Protein AF-A0A848HH29-F1 (afdb_monomer)

InterPro domains:
  IPR029787 Nucleotide cyclase [G3DSA:3.30.70.1230] (61-170)
  IPR029787 Nucleotide cyclase [SSF55073] (68-169)

Nearest PDB structures (foldseek):
  2bw7-assembly1_B  TM=7.625E-01  e=3.071E-07  Limnospira platensis
  1wc5-assembly1_A  TM=7.508E-01  e=2.895E-07  Limnospira platensis
  1ybt-assembly1_B  TM=8.216E-01  e=4.916E-06  Mycobacterium tuberculosis CDC1551
  6yii-assembly1_A  TM=7.415E-01  e=2.022E-04  Pseudomonas aeruginosa
  4clw-assembly1_A  TM=5.844E-01  e=1.055E-03  Homo sapiens

Structure (mmCIF, N/CA/C/O backbone):
data_AF-A0A848HH29-F1
#
_entry.id   AF-A0A848HH29-F1
#
loop_
_atom_site.group_PDB
_atom_site.id
_atom_site.type_symbol
_atom_site.label_atom_id
_atom_site.label_alt_id
_atom_site.label_comp_id
_atom_site.label_asym_id
_atom_site.label_entity_id
_atom_site.label_seq_id
_atom_site.pdbx_PDB_ins_code
_atom_site.Cartn_x
_atom_site.Cartn_y
_atom_site.Cartn_z
_atom_site.occupancy
_atom_site.B_iso_or_equiv
_atom_site.auth_seq_id
_atom_site.auth_comp_id
_atom_site.auth_asym_id
_atom_site.auth_atom_id
_atom_site.pdbx_PDB_model_num
ATOM 1 N N . MET A 1 1 ? -1.873 -12.620 -11.146 1.00 82.81 1 MET A N 1
ATOM 2 C CA . MET A 1 1 ? -1.657 -13.021 -12.556 1.00 82.81 1 MET A CA 1
ATOM 3 C C . MET A 1 1 ? -0.521 -12.176 -13.103 1.00 82.81 1 MET A C 1
ATOM 5 O O . MET A 1 1 ? -0.550 -10.978 -12.856 1.00 82.81 1 MET A O 1
ATOM 9 N N . ALA A 1 2 ? 0.486 -12.768 -13.752 1.00 84.19 2 ALA A N 1
ATOM 10 C CA . ALA A 1 2 ? 1.544 -11.979 -14.386 1.00 84.19 2 ALA A CA 1
ATOM 11 C C . ALA A 1 2 ? 0.955 -11.203 -15.571 1.00 84.19 2 ALA A C 1
ATOM 13 O O . ALA A 1 2 ? 0.165 -11.753 -16.340 1.00 84.19 2 ALA A O 1
ATOM 14 N N . LEU A 1 3 ? 1.312 -9.931 -15.685 1.00 82.12 3 LEU A N 1
ATOM 15 C CA . LEU A 1 3 ? 0.897 -9.062 -16.777 1.00 82.12 3 LEU A CA 1
ATOM 16 C C . LEU A 1 3 ? 2.055 -8.908 -17.755 1.00 82.12 3 LEU A C 1
ATOM 18 O O . LEU A 1 3 ? 3.217 -8.835 -17.352 1.00 82.12 3 LEU A O 1
ATOM 22 N N . ALA A 1 4 ? 1.736 -8.818 -19.044 1.00 84.94 4 ALA A N 1
ATOM 23 C CA . ALA A 1 4 ? 2.724 -8.405 -20.025 1.00 84.94 4 ALA A CA 1
ATOM 24 C C . ALA A 1 4 ? 3.223 -6.996 -19.673 1.00 84.94 4 ALA A C 1
ATOM 26 O O . ALA A 1 4 ? 2.428 -6.099 -19.379 1.00 84.94 4 ALA A O 1
ATOM 27 N N . SER A 1 5 ? 4.542 -6.804 -19.708 1.00 87.19 5 SER A N 1
ATOM 28 C CA . SER A 1 5 ? 5.129 -5.474 -19.581 1.00 87.19 5 SER A CA 1
ATOM 29 C C . SER A 1 5 ? 4.666 -4.626 -20.763 1.00 87.19 5 SER A C 1
ATOM 31 O O . SER A 1 5 ? 4.953 -4.947 -21.917 1.00 87.19 5 SER A O 1
ATOM 33 N N . THR A 1 6 ? 3.905 -3.570 -20.481 1.00 90.94 6 THR A N 1
ATOM 34 C CA . THR A 1 6 ? 3.494 -2.587 -21.486 1.00 90.94 6 THR A CA 1
ATOM 35 C C . THR A 1 6 ? 4.262 -1.285 -21.273 1.00 90.94 6 THR A C 1
ATOM 37 O O . THR A 1 6 ? 4.596 -0.959 -20.128 1.00 90.94 6 THR A O 1
ATOM 40 N N . PRO A 1 7 ? 4.505 -0.492 -22.334 1.00 91.81 7 PRO A N 1
ATOM 41 C CA . PRO A 1 7 ? 5.157 0.811 -22.198 1.00 91.81 7 PRO A CA 1
ATOM 42 C C . PRO A 1 7 ? 4.476 1.720 -21.164 1.00 91.81 7 PRO A C 1
ATOM 44 O O . PRO A 1 7 ? 5.156 2.365 -20.373 1.00 91.81 7 PRO A O 1
ATOM 47 N N . ALA A 1 8 ? 3.140 1.693 -21.098 1.00 93.19 8 ALA A N 1
ATOM 48 C CA . ALA A 1 8 ? 2.360 2.493 -20.155 1.00 93.19 8 ALA A CA 1
ATOM 49 C C . ALA A 1 8 ? 2.566 2.078 -18.685 1.00 93.19 8 ALA A C 1
ATOM 51 O O . ALA A 1 8 ? 2.684 2.937 -17.811 1.00 93.19 8 ALA A O 1
ATOM 52 N N . LEU A 1 9 ? 2.633 0.772 -18.387 1.00 93.62 9 LEU A N 1
ATOM 53 C CA . LEU A 1 9 ? 2.896 0.289 -17.023 1.00 93.62 9 LEU A CA 1
ATOM 54 C C . LEU A 1 9 ? 4.320 0.625 -16.572 1.00 93.62 9 LEU A C 1
ATOM 56 O O . LEU A 1 9 ? 4.527 1.019 -15.421 1.00 93.62 9 LEU A O 1
ATOM 60 N N . LEU A 1 10 ? 5.287 0.505 -17.483 1.00 94.94 10 LEU A N 1
ATOM 61 C CA . LEU A 1 10 ? 6.678 0.851 -17.212 1.00 94.94 10 LEU A CA 1
ATOM 62 C C . LEU A 1 10 ? 6.848 2.352 -16.966 1.00 94.94 10 LEU A C 1
ATOM 64 O O . LEU A 1 10 ? 7.520 2.737 -16.010 1.00 94.94 10 LEU A O 1
ATOM 68 N N . GLU A 1 11 ? 6.194 3.193 -17.766 1.00 94.69 11 GLU A N 1
ATOM 69 C CA . GLU A 1 11 ? 6.172 4.644 -17.574 1.00 94.69 11 GLU A CA 1
ATOM 70 C C . GLU A 1 11 ? 5.521 5.027 -16.235 1.00 94.69 11 GLU A C 1
ATOM 72 O O . GLU A 1 11 ? 6.104 5.786 -15.456 1.00 94.69 11 GLU A O 1
ATOM 77 N N . ALA A 1 12 ? 4.360 4.448 -15.911 1.00 94.12 12 ALA A N 1
ATOM 78 C CA . ALA A 1 12 ? 3.684 4.685 -14.637 1.00 94.12 12 ALA A CA 1
ATOM 79 C C . ALA A 1 12 ? 4.566 4.296 -13.437 1.00 94.12 12 ALA A C 1
ATOM 81 O O . ALA A 1 12 ? 4.644 5.039 -12.450 1.00 94.12 12 ALA A O 1
ATOM 82 N N . LEU A 1 13 ? 5.269 3.161 -13.529 1.00 95.25 13 LEU A N 1
ATOM 83 C CA . LEU A 1 13 ? 6.226 2.744 -12.510 1.00 95.25 13 LEU A CA 1
ATOM 84 C C . LEU A 1 13 ? 7.414 3.709 -12.428 1.00 95.25 13 LEU A C 1
ATOM 86 O O . LEU A 1 13 ? 7.774 4.117 -11.325 1.00 95.25 13 LEU A O 1
ATOM 90 N N . ALA A 1 14 ? 7.995 4.115 -13.559 1.00 94.56 14 ALA A N 1
ATOM 91 C CA . ALA A 1 14 ? 9.132 5.034 -13.602 1.00 94.56 14 ALA A CA 1
ATOM 92 C C . ALA A 1 14 ? 8.803 6.376 -12.935 1.00 94.56 14 ALA A C 1
ATOM 94 O O . ALA A 1 14 ? 9.573 6.854 -12.097 1.00 94.56 14 ALA A O 1
ATOM 95 N N . ILE A 1 15 ? 7.634 6.948 -13.245 1.00 93.38 15 ILE A N 1
ATOM 96 C CA . ILE A 1 15 ? 7.128 8.176 -12.614 1.00 93.38 15 ILE A CA 1
ATOM 97 C C . ILE A 1 15 ? 7.001 7.981 -11.100 1.00 93.38 15 ILE A C 1
ATOM 99 O O . ILE A 1 15 ? 7.433 8.833 -10.317 1.00 93.38 15 ILE A O 1
ATOM 103 N N . ARG A 1 16 ? 6.426 6.853 -10.671 1.00 92.62 16 ARG A N 1
ATOM 104 C CA . ARG A 1 16 ? 6.193 6.567 -9.252 1.00 92.62 16 ARG A CA 1
ATOM 105 C C . ARG A 1 16 ? 7.495 6.378 -8.477 1.00 92.62 16 ARG A C 1
ATOM 107 O O . ARG A 1 16 ? 7.663 6.996 -7.427 1.00 92.62 16 ARG A O 1
ATOM 114 N N . VAL A 1 17 ? 8.416 5.570 -8.997 1.00 93.56 17 VAL A N 1
ATOM 115 C CA . VAL A 1 17 ? 9.730 5.320 -8.389 1.00 93.56 17 VAL A CA 1
ATOM 116 C C . VAL A 1 17 ? 10.519 6.623 -8.293 1.00 93.56 17 VAL A C 1
ATOM 118 O O . VAL A 1 17 ? 11.012 6.946 -7.217 1.00 93.56 17 VAL A O 1
ATOM 121 N N . ARG A 1 18 ? 10.553 7.427 -9.364 1.00 93.88 18 ARG A N 1
ATOM 122 C CA . ARG A 1 18 ? 11.257 8.718 -9.375 1.00 93.88 18 ARG A CA 1
ATOM 123 C C . ARG A 1 18 ? 10.721 9.701 -8.334 1.00 93.88 18 ARG A C 1
ATOM 125 O O . ARG A 1 18 ? 11.495 10.447 -7.746 1.00 93.88 18 ARG A O 1
ATOM 132 N N . ARG A 1 19 ? 9.400 9.745 -8.137 1.00 91.19 19 ARG A N 1
ATOM 133 C CA . ARG A 1 19 ? 8.764 10.697 -7.214 1.00 91.19 19 ARG A CA 1
ATOM 134 C C . ARG A 1 19 ? 8.919 10.294 -5.748 1.00 91.19 19 ARG A C 1
ATOM 136 O O . ARG A 1 19 ? 8.952 11.168 -4.888 1.00 91.19 19 ARG A O 1
ATOM 143 N N . CYS A 1 20 ? 8.922 8.995 -5.463 1.00 90.31 20 CYS A N 1
ATOM 144 C CA . CYS A 1 20 ? 8.674 8.505 -4.109 1.00 90.31 20 CYS A CA 1
ATOM 145 C C . CYS A 1 20 ? 9.809 7.672 -3.509 1.00 90.31 20 CYS A C 1
ATOM 147 O O . CYS A 1 20 ? 9.784 7.433 -2.304 1.00 90.31 20 CYS A O 1
ATOM 149 N N . LEU A 1 21 ? 10.762 7.198 -4.312 1.00 90.69 21 LEU A N 1
ATOM 150 C CA . LEU A 1 21 ? 11.872 6.365 -3.849 1.00 90.69 21 LEU A CA 1
ATOM 151 C C . LEU A 1 21 ? 13.212 7.107 -3.985 1.00 90.69 21 LEU A C 1
ATOM 153 O O . LEU A 1 21 ? 13.301 8.081 -4.734 1.00 90.69 21 LEU A O 1
ATOM 157 N N . PRO A 1 22 ? 14.267 6.670 -3.268 1.00 92.44 22 PRO A N 1
ATOM 158 C CA . PRO A 1 22 ? 15.597 7.254 -3.410 1.00 92.44 22 PRO A CA 1
ATOM 159 C C . PRO A 1 22 ? 16.084 7.223 -4.862 1.00 92.44 22 PRO A C 1
ATOM 161 O O . PRO A 1 22 ? 15.879 6.232 -5.564 1.00 92.44 22 PRO A O 1
ATOM 164 N N . LEU A 1 23 ? 16.799 8.268 -5.291 1.00 93.75 23 LEU A N 1
ATOM 165 C CA . LEU A 1 23 ? 17.305 8.387 -6.664 1.00 93.75 23 LEU A CA 1
ATOM 166 C C . LEU A 1 23 ? 18.114 7.155 -7.107 1.00 93.75 23 LEU A C 1
ATOM 168 O O . LEU A 1 23 ? 17.933 6.685 -8.225 1.00 93.75 23 LEU A O 1
ATOM 172 N N . ALA A 1 24 ? 18.928 6.583 -6.214 1.00 94.88 24 ALA A N 1
ATOM 173 C CA . ALA A 1 24 ? 19.710 5.377 -6.490 1.00 94.88 24 ALA A CA 1
ATOM 174 C C . ALA A 1 24 ? 18.842 4.180 -6.926 1.00 94.88 24 ALA A C 1
ATOM 176 O O . ALA A 1 24 ? 19.234 3.439 -7.823 1.00 94.88 24 ALA A O 1
ATOM 177 N N . VAL A 1 25 ? 17.640 4.029 -6.349 1.00 94.75 25 VAL A N 1
ATOM 178 C CA . VAL A 1 25 ? 16.682 2.982 -6.741 1.00 94.75 25 VAL A CA 1
ATOM 179 C C . VAL A 1 25 ? 16.195 3.223 -8.167 1.00 94.75 25 VAL A C 1
ATOM 181 O O . VAL A 1 25 ? 16.156 2.298 -8.972 1.00 94.75 25 VAL A O 1
ATOM 184 N N . TRP A 1 26 ? 15.857 4.469 -8.507 1.00 94.88 26 TRP A N 1
ATOM 185 C CA . TRP A 1 26 ? 15.422 4.809 -9.860 1.00 94.88 26 TRP A CA 1
ATOM 186 C C . TRP A 1 26 ? 16.528 4.564 -10.897 1.00 94.88 26 TRP A C 1
ATOM 188 O O . TRP A 1 26 ? 16.276 3.921 -11.914 1.00 94.88 26 TRP A O 1
ATOM 198 N N . GLN A 1 27 ? 17.754 5.017 -10.622 1.00 94.50 27 GLN A N 1
ATOM 199 C CA . GLN A 1 27 ? 18.900 4.843 -11.522 1.00 94.50 27 GLN A CA 1
ATOM 200 C C . GLN A 1 27 ? 19.229 3.365 -11.744 1.00 94.50 27 GLN A C 1
ATOM 202 O O . GLN A 1 27 ? 19.467 2.930 -12.870 1.00 94.50 27 GLN A O 1
ATOM 207 N N . GLU A 1 28 ? 19.213 2.561 -10.684 1.00 94.38 28 GLU A N 1
ATOM 208 C CA . GLU A 1 28 ? 19.467 1.128 -10.794 1.00 94.38 28 GLU A CA 1
ATOM 209 C C . GLU A 1 28 ? 18.428 0.433 -11.681 1.00 94.38 28 GLU A C 1
ATOM 211 O O . GLU A 1 28 ? 18.797 -0.258 -12.633 1.00 94.38 28 GLU A O 1
ATOM 216 N N . VAL A 1 29 ? 17.140 0.671 -11.427 1.00 93.62 29 VAL A N 1
ATOM 217 C CA . VAL A 1 29 ? 16.054 -0.004 -12.148 1.00 93.62 29 VAL A CA 1
ATOM 218 C C . VAL A 1 29 ? 15.953 0.478 -13.593 1.00 93.62 29 VAL A C 1
ATOM 220 O O . VAL A 1 29 ? 15.829 -0.342 -14.501 1.00 93.62 29 VAL A O 1
ATOM 223 N N . PHE A 1 30 ? 16.012 1.789 -13.836 1.00 93.19 30 PHE A N 1
ATOM 224 C CA . PHE A 1 30 ? 15.664 2.363 -15.140 1.00 93.19 30 PHE A CA 1
ATOM 225 C C . PHE A 1 30 ? 16.863 2.784 -15.992 1.00 93.19 30 PHE A C 1
ATOM 227 O O . PHE A 1 30 ? 16.772 2.686 -17.213 1.00 93.19 30 PHE A O 1
ATOM 234 N N . GLU A 1 31 ? 17.991 3.195 -15.407 1.00 89.69 31 GLU A N 1
ATOM 235 C CA . GLU A 1 31 ? 19.186 3.540 -16.197 1.00 89.69 31 GLU A CA 1
ATOM 236 C C 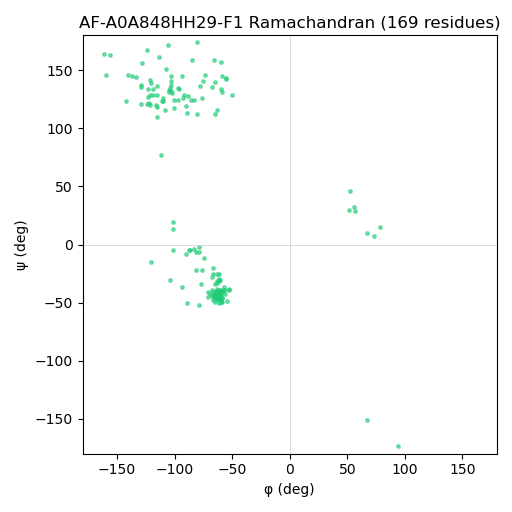. GLU A 1 31 ? 20.075 2.317 -16.427 1.00 89.69 31 GLU A C 1
ATOM 238 O O . GLU A 1 31 ? 20.447 2.023 -17.566 1.00 89.69 31 GLU A O 1
ATOM 243 N N . ARG A 1 32 ? 20.403 1.579 -15.356 1.00 88.81 32 ARG A N 1
ATOM 244 C CA . ARG A 1 32 ? 21.334 0.440 -15.433 1.00 88.81 32 ARG A CA 1
ATOM 245 C C . ARG A 1 32 ? 20.658 -0.806 -15.983 1.00 88.81 32 ARG A C 1
ATOM 247 O O . ARG A 1 32 ? 21.156 -1.409 -16.928 1.00 88.81 32 ARG A O 1
ATOM 254 N N . GLN A 1 33 ? 19.521 -1.178 -15.402 1.00 88.69 33 GLN A N 1
ATOM 255 C CA . GLN A 1 33 ? 18.799 -2.393 -15.783 1.00 88.69 33 GLN A CA 1
ATOM 256 C C . GLN A 1 33 ? 17.768 -2.156 -16.892 1.00 88.69 33 GLN A C 1
ATOM 258 O O . GLN A 1 33 ? 17.210 -3.121 -17.406 1.00 88.69 33 GLN A O 1
ATOM 263 N N . ARG A 1 34 ? 17.502 -0.896 -17.270 1.00 87.06 34 ARG A N 1
ATOM 264 C CA . ARG A 1 34 ? 16.525 -0.520 -18.312 1.00 87.06 34 ARG A CA 1
ATOM 265 C C . ARG A 1 34 ? 15.131 -1.137 -18.110 1.00 87.06 34 ARG A C 1
ATOM 267 O O . ARG A 1 34 ? 14.422 -1.405 -19.074 1.00 87.06 34 ARG A O 1
ATOM 274 N N . GLY A 1 35 ? 14.742 -1.385 -16.861 1.00 79.31 35 GLY A N 1
ATOM 275 C CA . GLY A 1 35 ? 13.467 -2.004 -16.502 1.00 79.31 35 GLY A CA 1
ATOM 276 C C . GLY A 1 35 ? 13.365 -3.505 -16.796 1.00 79.31 35 GLY A C 1
ATOM 277 O O . GLY A 1 35 ? 12.286 -4.065 -16.626 1.00 79.31 35 GLY A O 1
ATOM 278 N N . CYS A 1 36 ? 14.448 -4.177 -17.208 1.00 80.31 36 CYS A N 1
ATOM 279 C CA . CYS A 1 36 ? 14.410 -5.587 -17.616 1.00 80.31 36 CYS A CA 1
ATOM 280 C C . CYS A 1 36 ? 14.007 -6.554 -16.489 1.00 80.31 36 CYS A C 1
ATOM 282 O O . CYS A 1 36 ? 13.471 -7.620 -16.772 1.00 80.31 36 CYS A O 1
ATOM 284 N N . ASN A 1 37 ? 14.225 -6.180 -15.226 1.00 89.06 37 ASN A N 1
ATOM 285 C CA . ASN A 1 37 ? 13.900 -7.006 -14.057 1.00 89.06 37 ASN A CA 1
ATOM 286 C C . ASN A 1 37 ? 12.596 -6.577 -13.363 1.00 89.06 37 ASN A C 1
ATOM 288 O O . ASN A 1 37 ? 12.383 -6.878 -12.188 1.00 89.06 37 ASN A O 1
ATOM 292 N N . VAL A 1 38 ? 11.734 -5.837 -14.066 1.00 94.56 38 VAL A N 1
ATOM 293 C CA . VAL A 1 38 ? 10.426 -5.438 -13.546 1.00 94.56 38 VAL A CA 1
ATOM 294 C C . VAL A 1 38 ? 9.387 -6.489 -13.923 1.00 94.56 38 VAL A C 1
ATOM 296 O O . VAL A 1 38 ? 9.095 -6.708 -15.098 1.00 94.56 38 VAL A O 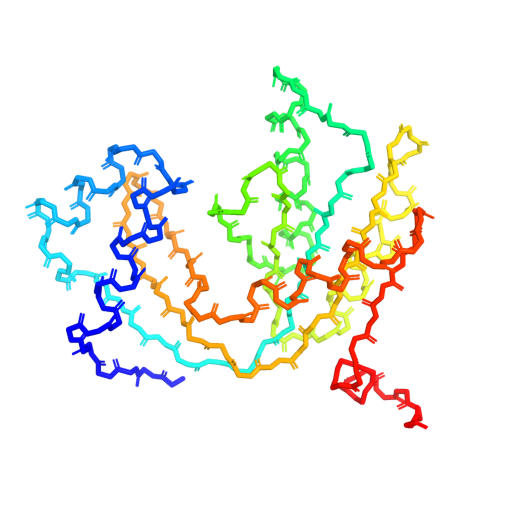1
ATOM 299 N N . LEU A 1 39 ? 8.777 -7.093 -12.908 1.00 96.25 39 LEU A N 1
ATOM 300 C CA . LEU A 1 39 ? 7.600 -7.937 -13.045 1.00 96.25 39 LEU A CA 1
ATOM 301 C C . LEU A 1 39 ? 6.343 -7.114 -12.759 1.00 96.25 39 LEU A C 1
ATOM 303 O O . LEU A 1 39 ? 6.261 -6.410 -11.751 1.00 96.25 39 LEU A O 1
ATOM 307 N N . PHE A 1 40 ? 5.338 -7.253 -13.618 1.00 96.12 40 PHE A N 1
ATOM 308 C CA . PHE A 1 40 ? 4.014 -6.696 -13.379 1.00 96.12 40 PHE A CA 1
ATOM 309 C C . PHE A 1 40 ? 3.041 -7.800 -12.992 1.00 96.12 40 PHE A C 1
ATOM 311 O O . PHE A 1 40 ? 2.972 -8.841 -13.647 1.00 96.12 40 PHE A O 1
ATOM 318 N N . GLU A 1 41 ? 2.266 -7.569 -11.939 1.00 96.81 41 GLU A N 1
ATOM 319 C CA . GLU A 1 41 ? 1.253 -8.519 -11.488 1.00 96.81 41 GLU A CA 1
ATOM 320 C C . GLU A 1 41 ? -0.076 -7.825 -11.199 1.00 96.81 41 GLU A C 1
ATOM 322 O O . GLU A 1 41 ? -0.108 -6.724 -10.654 1.00 96.81 41 GLU A O 1
ATOM 327 N N . GLU A 1 42 ? -1.177 -8.509 -11.497 1.00 96.62 42 GLU A N 1
ATOM 328 C CA . GLU A 1 42 ? -2.507 -8.142 -11.017 1.00 96.62 42 GLU A CA 1
ATOM 329 C C . GLU A 1 42 ? -2.922 -9.041 -9.851 1.00 96.62 42 GLU A C 1
ATOM 331 O O . GLU A 1 42 ? -2.850 -10.277 -9.946 1.00 96.62 42 GLU A O 1
ATOM 336 N N . HIS A 1 43 ? -3.384 -8.423 -8.764 1.00 97.06 43 HIS A N 1
ATOM 337 C CA . HIS A 1 43 ? -3.937 -9.117 -7.602 1.00 97.06 43 HIS A CA 1
ATOM 338 C C . HIS A 1 43 ? -5.150 -8.392 -7.046 1.00 97.06 43 HIS A C 1
ATOM 340 O O . HIS A 1 43 ? -5.174 -7.168 -6.978 1.00 97.06 43 HIS A O 1
ATOM 346 N N . HIS A 1 44 ? -6.115 -9.148 -6.535 1.00 97.38 44 HIS A N 1
ATOM 347 C CA . HIS A 1 44 ? -7.153 -8.588 -5.680 1.00 97.38 44 HIS A CA 1
ATOM 348 C C . HIS A 1 44 ? -6.599 -8.443 -4.259 1.00 97.38 44 HIS A C 1
ATOM 350 O O . HIS A 1 44 ? -6.288 -9.444 -3.609 1.00 97.38 44 HIS A O 1
ATOM 356 N N . LEU A 1 45 ? -6.426 -7.207 -3.790 1.00 98.25 45 LEU A N 1
ATOM 357 C CA . LEU A 1 45 ? -5.763 -6.909 -2.521 1.00 98.25 45 LEU A CA 1
ATOM 358 C C . LEU A 1 45 ? -6.611 -5.990 -1.651 1.00 98.25 45 LEU A C 1
ATOM 360 O O . LEU A 1 45 ? -7.414 -5.199 -2.142 1.00 98.25 45 LEU A O 1
ATOM 364 N N . THR A 1 46 ? -6.365 -6.065 -0.348 1.00 98.50 46 THR A N 1
ATOM 365 C CA . THR A 1 46 ? -6.802 -5.076 0.631 1.00 98.50 46 THR A CA 1
ATOM 366 C C . THR A 1 46 ? -5.634 -4.157 0.971 1.00 98.50 46 THR A C 1
ATOM 368 O O . THR A 1 46 ? -4.613 -4.591 1.505 1.00 98.50 46 THR A O 1
ATOM 371 N N . LEU A 1 47 ? -5.791 -2.879 0.659 1.00 98.44 47 LEU A N 1
ATOM 372 C CA . LEU A 1 47 ? -4.879 -1.787 0.946 1.00 98.44 47 LEU A CA 1
ATOM 373 C C . LEU A 1 47 ? -5.286 -1.146 2.271 1.00 98.44 47 LEU A C 1
ATOM 375 O O . LEU A 1 47 ? -6.431 -0.727 2.441 1.00 98.44 47 LEU A O 1
ATOM 379 N N . LEU A 1 48 ? -4.337 -1.049 3.194 1.00 98.25 48 LEU A N 1
ATOM 380 C CA . LEU A 1 48 ? -4.452 -0.279 4.424 1.00 98.25 48 LEU A CA 1
ATOM 381 C C . LEU A 1 48 ? -3.561 0.949 4.294 1.00 98.25 48 LEU A C 1
ATOM 383 O O . LEU A 1 48 ? -2.342 0.810 4.209 1.00 98.25 48 LEU A O 1
ATOM 387 N N . HIS A 1 49 ? -4.163 2.132 4.293 1.00 97.69 49 HIS A N 1
ATOM 388 C CA . HIS A 1 49 ? -3.443 3.392 4.411 1.00 97.69 49 HIS A CA 1
ATOM 389 C C . HIS A 1 49 ? -3.555 3.897 5.850 1.00 97.69 49 HIS A C 1
ATOM 391 O O . HIS A 1 49 ? -4.668 4.052 6.350 1.00 97.69 49 HIS A O 1
ATOM 397 N N . ALA A 1 50 ? -2.428 4.150 6.508 1.00 95.62 50 ALA A N 1
ATOM 398 C CA . ALA A 1 50 ? -2.373 4.746 7.839 1.00 95.62 50 ALA A CA 1
ATOM 399 C C . ALA A 1 50 ? -1.681 6.106 7.748 1.00 95.62 50 ALA A C 1
ATOM 401 O O . ALA A 1 50 ? -0.529 6.188 7.313 1.00 95.62 50 ALA A O 1
ATOM 402 N N . ASP A 1 51 ? -2.405 7.148 8.140 1.00 93.75 51 ASP A N 1
ATOM 403 C CA . ASP A 1 51 ? -1.941 8.532 8.122 1.00 93.75 51 ASP A CA 1
ATOM 404 C C . ASP A 1 51 ? -1.864 9.054 9.564 1.00 93.75 51 ASP A C 1
ATOM 406 O O . ASP A 1 51 ? -2.891 9.009 10.255 1.00 93.75 51 ASP A O 1
ATOM 410 N N . PRO A 1 52 ? -0.679 9.451 10.068 1.00 92.75 52 PRO A N 1
ATOM 411 C CA . PRO A 1 52 ? -0.579 10.047 11.395 1.00 92.75 52 PRO A CA 1
ATOM 412 C C . PRO A 1 52 ? -1.325 11.386 11.409 1.00 92.75 52 PRO A C 1
ATOM 414 O O . PRO A 1 52 ? -1.274 12.142 10.442 1.00 92.75 52 PRO A O 1
ATOM 417 N N . GLU A 1 53 ? -2.044 11.672 12.492 1.00 90.50 53 GLU A N 1
ATOM 418 C CA . GLU A 1 53 ? -2.779 12.938 12.618 1.00 90.50 53 GLU A CA 1
ATOM 419 C C . GLU A 1 53 ? -1.859 14.150 12.656 1.00 90.50 53 GLU A C 1
ATOM 421 O O . GLU A 1 53 ? -2.138 15.146 11.987 1.00 90.50 53 GLU A O 1
ATOM 426 N N . ASP A 1 54 ? -0.776 14.034 13.418 1.00 90.38 54 ASP A N 1
ATOM 427 C CA . ASP A 1 54 ? 0.237 15.065 13.537 1.00 90.38 54 ASP A CA 1
ATOM 428 C C . ASP A 1 54 ? 1.403 14.753 12.593 1.00 90.38 54 ASP A C 1
ATOM 430 O O . ASP A 1 54 ? 1.865 13.606 12.523 1.00 90.38 54 ASP A O 1
ATOM 434 N N . PRO A 1 55 ? 1.903 15.752 11.846 1.00 86.75 55 PRO A N 1
ATOM 435 C CA . PRO A 1 55 ? 3.028 15.553 10.954 1.00 86.75 55 PRO A CA 1
ATOM 436 C C . PRO A 1 55 ? 4.276 15.203 11.765 1.00 86.75 55 PRO A C 1
ATOM 438 O O . PRO A 1 55 ? 4.841 16.032 12.475 1.00 86.75 55 PRO A O 1
ATOM 441 N N . VAL A 1 56 ? 4.741 13.967 11.612 1.00 88.31 56 VAL A N 1
ATOM 442 C CA . VAL A 1 56 ? 5.996 13.512 12.210 1.00 88.31 56 VAL A CA 1
ATOM 443 C C . VAL A 1 56 ? 7.137 13.868 11.266 1.00 88.31 56 VAL A C 1
ATOM 445 O O . VAL A 1 56 ? 7.129 13.492 10.091 1.00 88.31 56 VAL A O 1
ATOM 448 N N . THR A 1 57 ? 8.129 14.597 11.770 1.00 89.19 57 THR A N 1
ATOM 449 C CA . THR A 1 57 ? 9.291 15.040 10.988 1.00 89.19 57 THR A CA 1
ATOM 450 C C . THR A 1 57 ? 10.596 14.590 11.641 1.00 89.19 57 THR A C 1
ATOM 452 O O . THR A 1 57 ? 10.617 14.107 12.771 1.00 89.19 57 THR A O 1
ATOM 455 N N . GLY A 1 58 ? 11.705 14.690 10.907 1.00 90.50 58 GLY A N 1
ATOM 456 C CA . GLY A 1 58 ? 13.024 14.349 11.437 1.00 90.50 58 GLY A CA 1
ATOM 457 C C . GLY A 1 58 ? 13.211 12.852 11.749 1.00 90.50 58 GLY A C 1
ATOM 458 O O . GLY A 1 58 ? 12.622 11.999 11.079 1.00 90.50 58 GLY A O 1
ATOM 459 N N . PRO A 1 59 ? 14.062 12.506 12.734 1.00 89.62 59 PRO A N 1
ATOM 460 C CA . PRO A 1 59 ? 14.395 11.117 13.071 1.00 89.62 59 PRO A CA 1
ATOM 461 C C . PRO A 1 59 ? 13.194 10.274 13.523 1.00 89.62 59 PRO A C 1
ATOM 463 O O . PRO A 1 59 ? 13.136 9.076 13.243 1.00 89.62 59 PRO A O 1
ATOM 466 N N . GLU A 1 60 ? 12.210 10.896 14.174 1.00 89.88 60 GLU A N 1
ATOM 467 C CA . GLU A 1 60 ? 10.991 10.225 14.639 1.00 89.88 60 GLU A CA 1
ATOM 468 C C . GLU A 1 60 ? 10.167 9.669 13.476 1.00 89.88 60 GLU A C 1
ATOM 470 O O . GLU A 1 60 ? 9.599 8.583 13.587 1.00 89.88 60 GLU A O 1
ATOM 475 N N . ALA A 1 61 ? 10.172 10.346 12.323 1.00 89.44 61 ALA A N 1
ATOM 476 C CA . ALA A 1 61 ? 9.474 9.870 11.132 1.00 89.44 61 ALA A CA 1
ATOM 477 C C . ALA A 1 61 ? 10.061 8.539 10.635 1.00 89.44 61 ALA A C 1
ATOM 479 O O . ALA A 1 61 ? 9.322 7.641 10.225 1.00 89.44 61 ALA A O 1
ATOM 480 N N . ALA A 1 62 ? 11.386 8.377 10.712 1.00 89.00 62 ALA A N 1
ATOM 481 C CA . ALA A 1 62 ? 12.056 7.134 10.338 1.00 89.00 62 ALA A CA 1
ATOM 482 C C . ALA A 1 62 ? 11.738 5.996 11.322 1.00 89.00 62 ALA A C 1
ATOM 484 O O . ALA A 1 62 ? 11.446 4.879 10.884 1.00 89.00 62 ALA A O 1
ATOM 485 N N . LEU A 1 63 ? 11.731 6.283 12.631 1.00 90.25 63 LEU A N 1
ATOM 486 C CA . LEU A 1 63 ? 11.357 5.316 13.671 1.00 90.25 63 LEU A CA 1
ATOM 487 C C . LEU A 1 63 ? 9.896 4.882 13.543 1.00 90.25 63 LEU A C 1
ATOM 489 O O . LEU A 1 63 ? 9.601 3.686 13.587 1.00 90.25 63 LEU A O 1
ATOM 493 N N . LEU A 1 64 ? 8.990 5.832 13.306 1.00 90.31 64 LEU A N 1
ATOM 494 C CA . LEU A 1 64 ? 7.585 5.545 13.050 1.00 90.31 64 LEU A CA 1
ATOM 495 C C . LEU A 1 64 ? 7.432 4.640 11.823 1.00 90.31 64 LEU A C 1
ATOM 497 O O . LEU A 1 64 ? 6.775 3.602 11.892 1.00 90.31 64 LEU A O 1
ATOM 501 N N . GLN A 1 65 ? 8.076 4.987 10.708 1.00 90.38 65 GLN A N 1
ATOM 502 C CA . GLN A 1 65 ? 8.041 4.185 9.484 1.00 90.38 65 GLN A CA 1
ATOM 503 C C . GLN A 1 65 ? 8.594 2.770 9.700 1.00 90.38 65 GLN A C 1
ATOM 505 O O . GLN A 1 65 ? 8.019 1.797 9.205 1.00 90.38 65 GLN A O 1
ATOM 510 N N . GLN A 1 66 ? 9.669 2.623 10.476 1.00 91.31 66 GLN A N 1
ATOM 511 C CA . GLN A 1 66 ? 10.197 1.316 10.864 1.00 91.31 66 GLN A CA 1
ATOM 512 C C . GLN A 1 66 ? 9.189 0.524 11.713 1.00 91.31 66 GLN A C 1
ATOM 514 O O . GLN A 1 66 ? 8.961 -0.656 11.438 1.00 91.31 66 GLN A O 1
ATOM 519 N N . GLY A 1 67 ? 8.545 1.166 12.691 1.00 92.31 67 GLY A N 1
ATOM 520 C CA . GLY A 1 67 ? 7.508 0.558 13.528 1.00 92.31 67 GLY A CA 1
ATOM 521 C C . GLY A 1 67 ? 6.288 0.101 12.725 1.00 92.31 67 GLY A C 1
ATOM 522 O O . GLY A 1 67 ? 5.832 -1.034 12.881 1.00 92.31 67 GLY A O 1
ATOM 523 N N . LEU A 1 68 ? 5.805 0.932 11.796 1.00 92.88 68 LEU A N 1
ATOM 524 C CA . LEU A 1 68 ? 4.694 0.596 10.899 1.00 92.88 68 LEU A CA 1
ATOM 525 C C . LEU A 1 68 ? 5.031 -0.603 10.001 1.00 92.88 68 LEU A C 1
ATOM 527 O O . LEU A 1 68 ? 4.183 -1.476 9.808 1.00 92.88 68 LEU A O 1
ATOM 531 N N . ARG A 1 69 ? 6.270 -0.694 9.502 1.00 92.56 69 ARG A N 1
ATOM 532 C CA . ARG A 1 69 ? 6.746 -1.848 8.716 1.00 92.56 69 ARG A CA 1
ATOM 533 C C . ARG A 1 69 ? 6.852 -3.115 9.559 1.00 92.56 69 ARG A C 1
ATOM 535 O O . ARG A 1 69 ? 6.399 -4.170 9.126 1.00 92.56 69 ARG A O 1
ATOM 542 N N . ALA A 1 70 ? 7.403 -3.024 10.768 1.00 93.44 70 ALA A N 1
ATOM 543 C CA . ALA A 1 70 ? 7.473 -4.162 11.683 1.00 93.44 70 ALA A CA 1
ATOM 544 C C . ALA A 1 70 ? 6.066 -4.686 12.026 1.00 93.44 70 ALA A C 1
ATOM 546 O O . ALA A 1 70 ? 5.821 -5.899 12.030 1.00 93.44 70 ALA A O 1
ATOM 547 N N . LEU A 1 71 ? 5.112 -3.772 12.232 1.00 94.94 71 LEU A N 1
ATOM 548 C CA . LEU A 1 71 ? 3.715 -4.116 12.464 1.00 94.94 71 LEU A CA 1
ATOM 549 C C . LEU A 1 71 ? 3.080 -4.769 11.229 1.00 94.94 71 LEU A C 1
ATOM 551 O O . LEU A 1 71 ? 2.452 -5.817 11.364 1.00 94.94 71 LEU A O 1
ATOM 555 N N . ALA A 1 72 ? 3.285 -4.211 10.033 1.00 95.50 72 ALA A N 1
ATOM 556 C CA . ALA A 1 72 ? 2.818 -4.806 8.780 1.00 95.50 72 ALA A CA 1
ATOM 557 C C . ALA A 1 72 ? 3.312 -6.251 8.624 1.00 95.50 72 ALA A C 1
ATOM 559 O O . ALA A 1 72 ? 2.501 -7.154 8.402 1.00 95.50 72 ALA A O 1
ATOM 560 N N . THR A 1 73 ? 4.609 -6.492 8.836 1.00 95.44 73 THR A N 1
ATOM 561 C CA . THR A 1 73 ? 5.213 -7.833 8.785 1.00 95.44 73 THR A CA 1
ATOM 562 C C . THR A 1 73 ? 4.584 -8.787 9.801 1.00 95.44 73 THR A C 1
ATOM 564 O O . THR A 1 73 ? 4.268 -9.924 9.453 1.00 95.44 73 THR A O 1
ATOM 567 N N . SER A 1 74 ? 4.312 -8.317 11.023 1.00 97.00 74 SER A N 1
ATOM 568 C CA . SER A 1 74 ? 3.661 -9.114 12.081 1.00 97.00 74 SER A CA 1
ATOM 569 C C . SER A 1 74 ? 2.250 -9.576 11.698 1.00 97.00 74 SER A C 1
ATOM 571 O O . SER A 1 74 ? 1.777 -10.603 12.179 1.00 97.00 74 SER A O 1
ATOM 573 N N . TYR A 1 75 ? 1.582 -8.846 10.802 1.00 97.44 75 TYR A N 1
ATOM 574 C CA . TYR A 1 75 ? 0.277 -9.209 10.243 1.00 97.44 75 TYR A CA 1
ATOM 575 C C . TYR A 1 75 ? 0.363 -9.802 8.829 1.00 97.44 75 TYR A C 1
ATOM 577 O O . TYR A 1 75 ? -0.667 -9.949 8.166 1.00 97.44 75 TYR A O 1
ATOM 585 N N . HIS A 1 76 ? 1.559 -10.180 8.367 1.00 97.19 76 HIS A N 1
ATOM 586 C C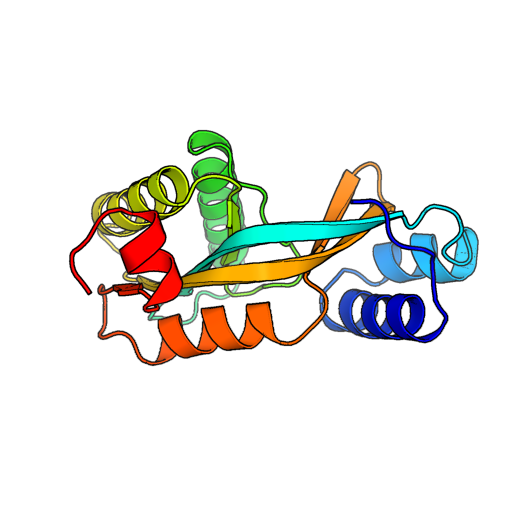A . HIS A 1 76 ? 1.826 -10.698 7.020 1.00 97.19 76 HIS A CA 1
ATOM 587 C C . HIS A 1 76 ? 1.366 -9.758 5.889 1.00 97.19 76 HIS A C 1
ATOM 589 O O . HIS A 1 76 ? 0.908 -10.217 4.836 1.00 97.19 76 HIS A O 1
ATOM 595 N N . GLY A 1 77 ? 1.427 -8.452 6.132 1.00 96.94 77 GLY A N 1
ATOM 596 C CA . GLY A 1 77 ? 1.271 -7.419 5.117 1.00 96.94 77 GLY A CA 1
ATOM 597 C C . GLY A 1 77 ? 2.595 -7.131 4.410 1.00 96.94 77 GLY A C 1
ATOM 598 O O . GLY A 1 77 ? 3.669 -7.402 4.946 1.00 96.94 77 GLY A O 1
ATOM 599 N N . LYS A 1 78 ? 2.519 -6.563 3.205 1.00 95.31 78 LYS A N 1
ATOM 600 C CA . LYS A 1 78 ? 3.679 -6.018 2.484 1.00 95.31 78 LYS A CA 1
ATOM 601 C C . LYS A 1 78 ? 3.570 -4.500 2.428 1.00 95.31 78 LYS A C 1
ATOM 603 O O . LYS A 1 78 ? 2.564 -3.994 1.943 1.00 95.31 78 LYS A O 1
ATOM 608 N N . SER A 1 79 ? 4.568 -3.776 2.919 1.00 93.44 79 SER A N 1
ATOM 609 C CA . SER A 1 79 ? 4.569 -2.311 2.853 1.00 93.44 79 SER A CA 1
ATOM 610 C C . SER A 1 79 ? 4.960 -1.817 1.459 1.00 93.44 79 SER A C 1
ATOM 612 O O . SER A 1 79 ? 5.922 -2.311 0.874 1.00 93.44 79 SER A O 1
ATOM 614 N N . ASP A 1 80 ? 4.238 -0.818 0.955 1.00 91.25 80 ASP A N 1
ATOM 615 C CA . ASP A 1 80 ? 4.640 -0.026 -0.206 1.00 91.25 80 ASP A CA 1
ATOM 616 C C . ASP A 1 80 ? 5.482 1.158 0.288 1.00 91.25 80 ASP A C 1
ATOM 618 O O . ASP A 1 80 ? 5.014 2.061 0.987 1.00 91.25 80 ASP A O 1
ATOM 622 N N . TYR A 1 81 ? 6.761 1.136 -0.070 1.00 84.06 81 TYR A N 1
ATOM 623 C CA . TYR A 1 81 ? 7.756 2.103 0.386 1.00 84.06 81 TYR A CA 1
ATOM 624 C C . TYR A 1 81 ? 7.604 3.472 -0.287 1.00 84.06 81 TYR A C 1
ATOM 626 O O . TYR A 1 81 ? 8.203 4.443 0.170 1.00 84.06 81 TYR A O 1
ATOM 634 N N . SER A 1 82 ? 6.788 3.570 -1.340 1.00 82.88 82 SER A N 1
ATOM 635 C CA . SER A 1 82 ? 6.518 4.819 -2.052 1.00 82.88 82 SER A CA 1
ATOM 636 C C . SER A 1 82 ? 5.503 5.723 -1.335 1.00 82.88 82 SER A C 1
ATOM 638 O O . SER A 1 82 ? 5.179 6.806 -1.833 1.00 82.88 82 SER A O 1
ATOM 640 N N . ALA A 1 83 ? 4.956 5.279 -0.199 1.00 80.75 83 ALA A N 1
ATOM 641 C CA . ALA A 1 83 ? 3.884 5.959 0.523 1.00 80.75 83 ALA A CA 1
ATOM 642 C C . ALA A 1 83 ? 4.334 7.015 1.548 1.00 80.75 83 ALA A C 1
ATOM 644 O O . ALA A 1 83 ? 3.477 7.702 2.084 1.00 80.75 83 ALA A O 1
ATOM 645 N N . ALA A 1 84 ? 5.633 7.200 1.797 1.00 78.44 84 ALA A N 1
ATOM 646 C CA . ALA A 1 84 ? 6.104 8.142 2.817 1.00 78.44 84 ALA A CA 1
ATOM 647 C C . ALA A 1 84 ? 5.570 9.587 2.606 1.00 78.44 84 ALA A C 1
ATOM 649 O O . ALA A 1 84 ? 5.489 10.038 1.459 1.00 78.44 84 ALA A O 1
ATOM 650 N N . PRO A 1 85 ? 5.228 10.328 3.684 1.00 71.31 85 PRO A N 1
ATOM 651 C CA . PRO A 1 85 ? 5.404 9.985 5.102 1.00 71.31 85 PRO A CA 1
ATOM 652 C C . PRO A 1 85 ? 4.294 9.100 5.696 1.00 71.31 85 PRO A C 1
ATOM 654 O O . PRO A 1 85 ? 4.425 8.684 6.847 1.00 71.31 85 PRO A O 1
ATOM 657 N N . SER A 1 86 ? 3.239 8.778 4.944 1.00 82.12 86 SER A N 1
ATOM 658 C CA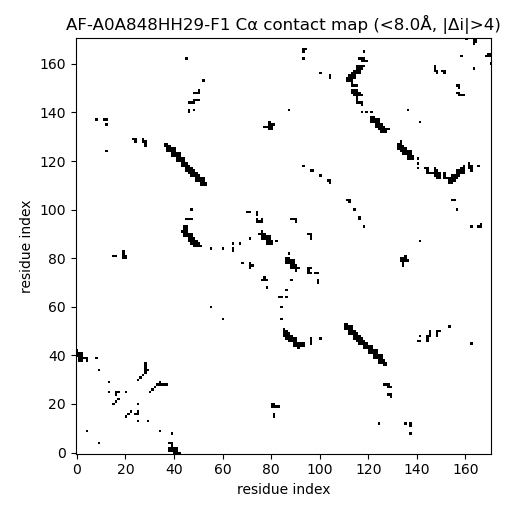 . SER A 1 86 ? 2.214 7.826 5.377 1.00 82.12 86 SER A CA 1
ATOM 659 C C . SER A 1 86 ? 2.673 6.377 5.162 1.00 82.12 86 SER A C 1
ATOM 661 O O . SER A 1 86 ? 3.763 6.106 4.643 1.00 82.12 86 SER A O 1
ATOM 663 N N . SER A 1 87 ? 1.878 5.411 5.621 1.00 90.81 87 SER A N 1
ATOM 664 C CA . SER A 1 87 ? 2.127 3.991 5.355 1.00 90.81 87 SER A CA 1
ATOM 665 C C . SER A 1 87 ? 1.009 3.410 4.511 1.00 90.81 87 SER A C 1
ATOM 667 O O . SER A 1 87 ? -0.162 3.514 4.868 1.00 90.81 87 SER A O 1
ATOM 669 N N . LEU A 1 88 ? 1.381 2.751 3.414 1.00 96.12 88 LEU A N 1
ATOM 670 C CA . LEU A 1 88 ? 0.493 1.892 2.646 1.00 96.12 88 LEU A CA 1
ATOM 671 C C . LEU A 1 88 ? 0.944 0.446 2.834 1.00 96.12 88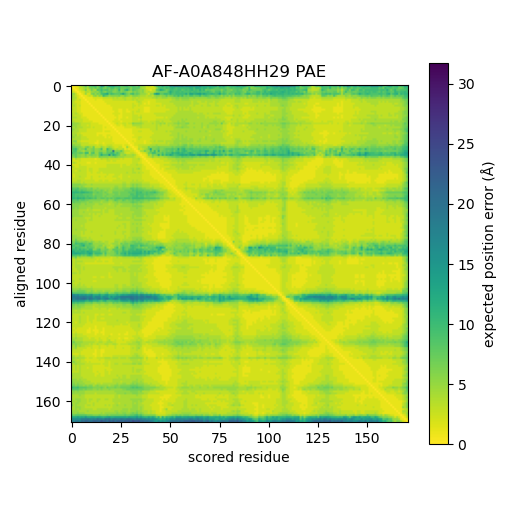 LEU A C 1
ATOM 673 O O . LEU A 1 88 ? 2.093 0.101 2.564 1.00 96.12 88 LEU A O 1
ATOM 677 N N . THR A 1 89 ? 0.038 -0.408 3.296 1.00 97.44 89 THR A N 1
ATOM 678 C CA . THR A 1 89 ? 0.294 -1.836 3.496 1.00 97.44 89 THR A CA 1
ATOM 679 C C . THR A 1 89 ? -0.704 -2.671 2.705 1.00 97.44 89 THR A C 1
ATOM 681 O O . THR A 1 89 ? -1.905 -2.416 2.722 1.00 97.44 89 THR A O 1
ATOM 684 N N . LEU A 1 90 ? -0.195 -3.683 2.011 1.00 98.00 90 LEU A N 1
ATOM 685 C CA . LEU A 1 90 ? -0.934 -4.562 1.117 1.00 98.00 90 LEU A CA 1
ATOM 686 C C . LEU A 1 90 ? -1.199 -5.905 1.794 1.00 98.00 90 LEU A C 1
ATOM 688 O O . LEU A 1 90 ? -0.277 -6.545 2.308 1.00 98.00 90 LEU A O 1
ATOM 692 N N . PHE A 1 91 ? -2.443 -6.367 1.733 1.00 98.31 91 PHE A N 1
ATOM 693 C CA . PHE A 1 91 ? -2.877 -7.638 2.298 1.00 98.31 91 PHE A CA 1
ATOM 694 C C . PHE A 1 91 ? -3.636 -8.469 1.270 1.00 98.31 91 PHE A C 1
ATOM 696 O O . PHE A 1 91 ? -4.529 -7.975 0.593 1.00 98.31 91 PHE A O 1
ATOM 703 N N . ARG A 1 92 ? -3.344 -9.773 1.219 1.00 97.38 92 ARG A N 1
ATOM 704 C CA . ARG A 1 92 ? -4.179 -10.744 0.486 1.00 97.38 92 ARG A CA 1
ATOM 705 C C . ARG A 1 92 ? -5.467 -11.107 1.230 1.00 97.38 92 ARG A C 1
ATOM 707 O O . ARG A 1 92 ? -6.413 -11.573 0.612 1.00 97.38 92 ARG A O 1
ATOM 714 N N . HIS A 1 93 ? -5.495 -10.918 2.552 1.00 97.50 93 HIS A N 1
ATOM 715 C CA . HIS A 1 93 ? -6.644 -11.244 3.396 1.00 97.50 93 HIS A CA 1
ATOM 716 C C . HIS A 1 93 ? -7.130 -9.996 4.144 1.00 97.50 93 HIS A C 1
ATOM 718 O O . HIS A 1 93 ? -6.366 -9.456 4.955 1.00 97.50 93 HIS A O 1
ATOM 724 N N . PRO A 1 94 ? -8.387 -9.562 3.954 1.00 97.81 94 PRO A N 1
ATOM 725 C CA . PRO A 1 94 ? -8.912 -8.342 4.570 1.00 97.81 94 PRO A CA 1
ATOM 726 C C . PRO A 1 94 ? -8.910 -8.404 6.104 1.00 97.81 94 PRO A C 1
ATOM 728 O O . PRO A 1 94 ? -8.688 -7.394 6.768 1.00 97.81 94 PRO A O 1
ATOM 731 N N . GLN A 1 95 ? -9.055 -9.595 6.694 1.00 97.88 95 GLN A N 1
ATOM 732 C CA . GLN A 1 95 ? -9.010 -9.792 8.147 1.00 97.88 95 GLN A CA 1
ATOM 733 C C . GLN A 1 95 ? -7.638 -9.432 8.736 1.00 97.88 95 GLN A C 1
ATOM 735 O O . GLN A 1 95 ? -7.546 -8.987 9.879 1.00 97.88 95 GLN A O 1
ATOM 740 N N . ARG A 1 96 ? -6.545 -9.615 7.980 1.00 98.19 96 ARG A N 1
ATOM 741 C CA . ARG A 1 96 ? -5.197 -9.212 8.419 1.00 98.19 96 ARG A CA 1
ATOM 742 C C . ARG A 1 96 ? -5.049 -7.692 8.418 1.00 98.19 96 ARG A C 1
ATOM 744 O O . ARG A 1 96 ? -4.538 -7.156 9.397 1.00 98.19 96 ARG A O 1
ATOM 751 N N . ALA A 1 97 ? -5.583 -7.022 7.397 1.00 98.19 97 ALA A N 1
ATOM 752 C CA . ALA A 1 97 ? -5.642 -5.563 7.352 1.00 98.19 97 ALA A CA 1
ATOM 753 C C . ALA A 1 97 ? -6.439 -5.006 8.540 1.00 98.19 97 ALA A C 1
ATOM 755 O O . ALA A 1 97 ? -5.940 -4.151 9.266 1.00 98.19 97 ALA A O 1
ATOM 756 N N . LEU A 1 98 ? -7.633 -5.548 8.806 1.00 97.75 98 LEU A N 1
ATOM 757 C CA . LEU A 1 98 ? -8.457 -5.115 9.937 1.00 97.75 98 LEU A CA 1
ATOM 758 C C . LEU A 1 98 ? -7.746 -5.320 11.283 1.00 97.75 98 LEU A C 1
ATOM 760 O O . LEU A 1 98 ? -7.746 -4.419 12.116 1.00 97.75 98 LEU A O 1
ATOM 764 N N . ARG A 1 99 ? -7.095 -6.473 11.493 1.00 97.56 99 ARG A N 1
ATOM 765 C CA . ARG A 1 99 ? -6.331 -6.730 12.726 1.00 97.56 99 ARG A CA 1
ATOM 766 C C . ARG A 1 99 ? -5.159 -5.766 12.898 1.00 97.56 99 ARG A C 1
ATOM 768 O O . ARG A 1 99 ? -4.976 -5.257 14.000 1.00 97.56 99 ARG A O 1
ATOM 775 N N . MET A 1 100 ? -4.415 -5.464 11.830 1.00 97.19 100 MET A N 1
ATOM 776 C CA . MET A 1 100 ? -3.372 -4.435 11.882 1.00 97.19 100 MET A CA 1
ATOM 777 C C . MET A 1 100 ? -3.963 -3.062 12.215 1.00 97.19 100 MET A C 1
ATOM 779 O O . MET A 1 100 ? -3.420 -2.366 13.065 1.00 97.19 100 MET A O 1
ATOM 783 N N . ALA A 1 101 ? -5.082 -2.685 11.593 1.00 96.56 101 ALA A N 1
ATOM 784 C CA . ALA A 1 101 ? -5.742 -1.408 11.843 1.00 96.56 101 ALA A CA 1
ATOM 785 C C . ALA A 1 101 ? -6.212 -1.270 13.302 1.00 96.56 101 ALA A C 1
ATOM 787 O O . ALA A 1 101 ? -5.992 -0.235 13.927 1.00 96.56 101 ALA A O 1
ATOM 788 N N . THR A 1 102 ? -6.796 -2.321 13.879 1.00 95.69 102 THR A N 1
ATOM 789 C CA . THR A 1 102 ? -7.150 -2.349 15.307 1.00 95.69 102 THR A CA 1
ATOM 790 C C . THR A 1 102 ? -5.909 -2.262 16.191 1.00 95.69 102 THR A C 1
ATOM 792 O O . THR A 1 102 ? -5.908 -1.513 17.165 1.00 95.69 102 THR A O 1
ATOM 795 N N . ALA A 1 103 ? -4.834 -2.966 15.833 1.00 94.69 103 ALA A N 1
ATOM 796 C CA . ALA A 1 103 ? -3.584 -2.903 16.578 1.00 94.69 103 ALA A CA 1
ATOM 797 C C . ALA A 1 103 ? -2.947 -1.510 16.529 1.00 94.69 103 ALA A C 1
ATOM 799 O O . ALA A 1 103 ? -2.472 -1.050 17.559 1.00 94.69 103 ALA A O 1
ATOM 800 N N . LEU A 1 104 ? -2.980 -0.815 15.387 1.00 93.12 104 LEU A N 1
ATOM 801 C CA . LEU A 1 104 ? -2.515 0.573 15.271 1.00 93.12 104 LEU A CA 1
ATOM 802 C C . LEU A 1 104 ? -3.242 1.490 16.257 1.00 93.12 104 LEU A C 1
ATOM 804 O O . LEU A 1 104 ? -2.601 2.278 16.942 1.00 93.12 104 LEU A O 1
ATOM 808 N N . ARG A 1 105 ? -4.562 1.328 16.393 1.00 90.25 105 ARG A N 1
ATOM 809 C CA . ARG A 1 105 ? -5.366 2.112 17.343 1.00 90.25 105 ARG A CA 1
ATOM 810 C C . ARG A 1 105 ? -5.043 1.813 18.810 1.00 90.25 105 ARG A C 1
ATOM 812 O O . ARG A 1 105 ? -5.295 2.656 19.658 1.00 90.25 105 ARG A O 1
ATOM 819 N N . GLN A 1 106 ? -4.530 0.620 19.115 1.00 88.31 106 GLN A N 1
ATOM 820 C CA . GLN A 1 106 ? -4.217 0.192 20.484 1.00 88.31 106 GLN A CA 1
ATOM 821 C C . GLN A 1 106 ? -2.761 0.456 20.889 1.00 88.31 106 GLN A C 1
ATOM 823 O O . GLN A 1 106 ? -2.495 0.741 22.052 1.00 88.31 106 GLN A O 1
ATOM 828 N N . ARG A 1 107 ? -1.809 0.302 19.958 1.00 78.50 107 ARG A N 1
ATOM 829 C CA . ARG A 1 107 ? -0.366 0.312 20.255 1.00 78.50 107 ARG A CA 1
ATOM 830 C C . ARG A 1 107 ? 0.230 1.701 20.387 1.00 78.50 107 ARG A C 1
ATOM 832 O O . ARG A 1 107 ? 1.305 1.821 20.963 1.00 78.50 107 ARG A O 1
ATOM 839 N N . VAL A 1 108 ? -0.414 2.713 19.821 1.00 67.62 108 VAL A N 1
ATOM 840 C CA . VAL A 1 108 ? 0.174 4.044 19.727 1.00 67.62 108 VAL A CA 1
ATOM 841 C C . VAL A 1 108 ? -0.607 4.986 20.633 1.00 67.62 108 VAL A C 1
ATOM 843 O O . VAL A 1 108 ? -1.482 5.721 20.194 1.00 67.62 108 VAL A O 1
ATOM 846 N N . GLN A 1 109 ? -0.340 4.879 21.938 1.00 64.44 109 GLN A N 1
ATOM 847 C CA . GLN A 1 109 ? -1.034 5.670 22.963 1.00 64.44 109 GLN A CA 1
ATOM 848 C C . GLN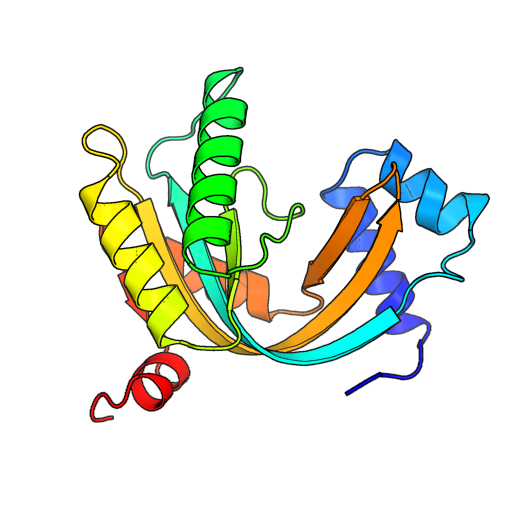 A 1 109 ? -0.829 7.180 22.757 1.00 64.44 109 GLN A C 1
ATOM 850 O O . GLN A 1 109 ? -1.754 7.948 23.007 1.00 64.44 109 GLN A O 1
ATOM 855 N N . ASP A 1 110 ? 0.319 7.573 22.195 1.00 82.31 110 ASP A N 1
ATOM 856 C CA . ASP A 1 110 ? 0.702 8.980 22.024 1.00 82.31 110 ASP A CA 1
ATOM 857 C C . ASP A 1 110 ? 0.498 9.524 20.603 1.00 82.31 110 ASP A C 1
ATOM 859 O O . ASP A 1 110 ? 0.693 10.712 20.367 1.00 82.31 110 ASP A O 1
ATOM 863 N N . MET A 1 111 ? 0.105 8.689 19.636 1.00 87.25 111 MET A N 1
ATOM 864 C CA . MET A 1 111 ? -0.079 9.136 18.253 1.00 87.25 111 MET A CA 1
ATOM 865 C C . MET A 1 111 ? -1.271 8.450 17.614 1.00 87.25 111 MET A C 1
ATOM 867 O O . MET A 1 111 ? -1.380 7.226 17.541 1.00 87.25 111 MET A O 1
ATOM 871 N N . ARG A 1 112 ? -2.189 9.277 17.131 1.00 91.56 112 ARG A N 1
ATOM 872 C CA . ARG A 1 112 ? -3.425 8.822 16.517 1.00 91.56 112 ARG A CA 1
ATOM 873 C C . ARG A 1 112 ? -3.250 8.714 15.011 1.00 91.56 112 ARG A C 1
ATOM 875 O O . ARG A 1 112 ? -2.551 9.510 14.388 1.00 91.56 112 ARG A O 1
ATOM 882 N N . PHE A 1 113 ? -3.911 7.716 14.436 1.00 93.75 113 PHE A N 1
ATOM 883 C CA . PHE A 1 113 ? -3.905 7.470 13.000 1.00 93.75 113 PHE A CA 1
ATOM 884 C C . PHE A 1 113 ? -5.316 7.534 12.456 1.00 93.75 113 PHE A C 1
ATOM 886 O O . PHE A 1 113 ? -6.238 6.938 13.026 1.00 93.75 113 PHE A O 1
ATOM 893 N N . ARG A 1 114 ? -5.448 8.156 11.288 1.00 95.62 114 ARG A N 1
ATOM 894 C CA . ARG A 1 114 ? -6.598 7.951 10.417 1.00 95.62 114 ARG A CA 1
ATOM 895 C C . ARG A 1 114 ? -6.289 6.776 9.503 1.00 95.62 114 ARG A C 1
ATOM 897 O O . ARG A 1 114 ? -5.226 6.725 8.876 1.00 95.62 114 ARG A O 1
ATOM 904 N N . VAL A 1 115 ? -7.193 5.801 9.451 1.00 97.31 115 VAL A N 1
ATOM 905 C CA . VAL A 1 115 ? -6.956 4.558 8.705 1.00 97.31 115 VAL A CA 1
ATOM 906 C C . VAL A 1 115 ? -7.982 4.376 7.593 1.00 97.31 115 VAL A C 1
ATOM 908 O O . VAL A 1 115 ? -9.183 4.410 7.832 1.00 97.31 115 VAL A O 1
ATOM 911 N N . GLY A 1 116 ? -7.519 4.126 6.373 1.00 97.81 116 GLY A N 1
ATOM 912 C CA . GLY A 1 116 ? -8.353 3.772 5.226 1.00 97.81 116 GLY A CA 1
ATOM 913 C C . GLY A 1 116 ? -8.135 2.316 4.832 1.00 97.81 116 GLY A C 1
ATOM 914 O O . GLY A 1 116 ? -6.997 1.916 4.598 1.00 97.81 116 GLY A O 1
ATOM 915 N N . ILE A 1 117 ? -9.207 1.521 4.742 1.00 98.31 117 ILE A N 1
ATOM 916 C CA . ILE A 1 117 ? -9.160 0.122 4.288 1.00 98.31 117 ILE A CA 1
ATOM 917 C C . ILE A 1 117 ? -9.938 -0.030 2.980 1.00 98.31 117 ILE A C 1
ATOM 919 O O . ILE A 1 117 ? -11.176 -0.025 2.948 1.00 98.31 117 ILE A O 1
ATOM 923 N N . HIS A 1 118 ? -9.205 -0.253 1.897 1.00 98.19 118 HIS A N 1
ATOM 924 C CA . HIS A 1 118 ? -9.719 -0.332 0.533 1.00 98.19 118 HIS A CA 1
ATOM 925 C C . HIS A 1 118 ? -9.447 -1.704 -0.081 1.00 98.19 118 HIS A C 1
ATOM 927 O O . HIS A 1 118 ? -8.336 -2.194 0.039 1.00 98.19 118 HIS A O 1
ATOM 933 N N . THR A 1 119 ? -10.424 -2.338 -0.729 1.00 98.31 119 THR A N 1
ATOM 934 C CA . THR A 1 119 ? -10.245 -3.662 -1.355 1.00 98.31 119 THR A CA 1
ATOM 935 C C . THR A 1 119 ? -10.618 -3.582 -2.825 1.00 98.31 119 THR A C 1
ATOM 937 O O . THR A 1 119 ? -11.745 -3.199 -3.143 1.00 98.31 119 THR A O 1
ATOM 940 N N . ALA A 1 120 ? -9.672 -3.910 -3.707 1.00 98.00 120 ALA A N 1
ATOM 941 C CA . ALA A 1 120 ? -9.827 -3.783 -5.154 1.00 98.00 120 ALA A CA 1
ATOM 942 C C . ALA A 1 120 ? -8.797 -4.634 -5.928 1.00 98.00 120 ALA A C 1
ATOM 944 O O . ALA A 1 120 ? -7.771 -5.034 -5.364 1.00 98.00 120 ALA A O 1
ATOM 945 N N . PRO A 1 121 ? -9.021 -4.877 -7.234 1.00 97.38 121 PRO A N 1
ATOM 946 C CA . PRO A 1 121 ? -7.964 -5.288 -8.155 1.00 97.38 121 PRO A CA 1
ATOM 947 C C . PRO A 1 121 ? -6.853 -4.234 -8.195 1.00 97.38 121 PRO A C 1
ATOM 949 O O . PRO A 1 121 ? -7.122 -3.043 -8.325 1.00 97.38 121 PRO A O 1
ATOM 952 N N . CYS A 1 122 ? -5.607 -4.668 -8.064 1.00 96.75 122 CYS A N 1
ATOM 953 C CA . CYS A 1 122 ? -4.430 -3.816 -7.984 1.00 96.75 122 CYS A CA 1
ATOM 954 C C . CYS A 1 122 ? -3.378 -4.289 -8.978 1.00 96.75 122 CYS A C 1
ATOM 956 O O . CYS A 1 122 ? -3.067 -5.479 -9.036 1.00 96.75 122 CYS A O 1
ATOM 958 N N . HIS A 1 123 ? -2.792 -3.331 -9.690 1.00 96.50 123 HIS A N 1
ATOM 959 C CA . HIS A 1 123 ? -1.625 -3.548 -10.531 1.00 96.50 123 HIS A CA 1
ATOM 960 C C . HIS A 1 123 ? -0.380 -3.268 -9.696 1.00 96.50 123 HIS A C 1
ATOM 962 O O . HIS A 1 123 ? -0.285 -2.223 -9.050 1.00 96.50 123 HIS A O 1
ATOM 968 N N . LEU A 1 124 ? 0.566 -4.196 -9.681 1.00 96.31 124 LEU A N 1
ATOM 969 C CA . LEU A 1 124 ? 1.812 -4.077 -8.935 1.00 96.31 124 LEU A CA 1
ATOM 970 C C . LEU A 1 124 ? 2.987 -4.027 -9.902 1.00 96.31 124 LEU A C 1
ATOM 972 O O . LEU A 1 124 ? 3.048 -4.833 -10.826 1.00 96.31 124 LEU A O 1
ATOM 976 N N . GLY A 1 125 ? 3.930 -3.124 -9.648 1.00 95.94 125 GLY A N 1
ATOM 977 C CA . GLY A 1 125 ? 5.293 -3.232 -10.158 1.00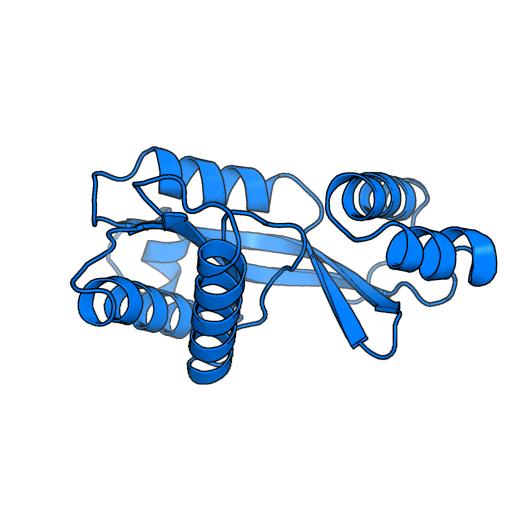 95.94 125 GLY A CA 1
ATOM 978 C C . GLY A 1 125 ? 6.185 -3.848 -9.085 1.00 95.94 125 GLY A C 1
ATOM 979 O O . GLY A 1 125 ? 6.235 -3.342 -7.960 1.00 95.94 125 GLY A O 1
ATOM 980 N N . ILE A 1 126 ? 6.857 -4.944 -9.424 1.00 95.38 126 ILE A N 1
ATOM 981 C CA . ILE A 1 126 ? 7.740 -5.699 -8.535 1.00 95.38 126 ILE A CA 1
ATOM 982 C C . ILE A 1 126 ? 9.127 -5.731 -9.163 1.00 95.38 126 ILE A C 1
ATOM 984 O O . ILE A 1 126 ? 9.263 -6.078 -10.331 1.00 95.38 126 ILE A O 1
ATOM 988 N N . PHE A 1 127 ? 10.151 -5.356 -8.407 1.00 95.38 127 PHE A N 1
ATOM 989 C CA . PHE A 1 127 ? 11.528 -5.320 -8.898 1.00 95.38 127 PHE A CA 1
ATOM 990 C C . PHE A 1 127 ? 12.520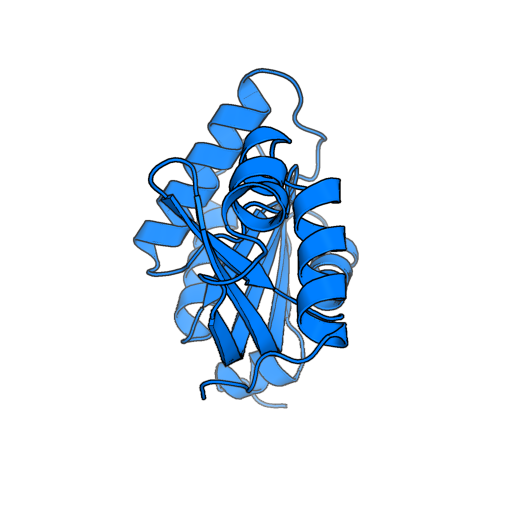 -5.436 -7.743 1.00 95.38 127 PHE A C 1
ATOM 992 O O . PHE A 1 127 ? 12.170 -5.219 -6.581 1.00 95.38 127 PHE A O 1
ATOM 999 N N . GLU A 1 128 ? 13.765 -5.759 -8.068 1.00 93.88 128 GLU A N 1
ATOM 1000 C CA . GLU A 1 128 ? 14.882 -5.742 -7.127 1.00 93.88 128 GLU A CA 1
ATOM 1001 C C . GLU A 1 128 ? 15.754 -4.512 -7.368 1.00 93.88 128 GLU A C 1
ATOM 1003 O O . GLU A 1 128 ? 16.055 -4.168 -8.510 1.00 93.88 128 GLU A O 1
ATOM 1008 N N . ALA A 1 129 ? 16.133 -3.834 -6.287 1.00 94.12 129 ALA A N 1
ATOM 1009 C CA . ALA A 1 129 ? 17.113 -2.755 -6.316 1.00 94.12 129 ALA A CA 1
ATOM 1010 C C . ALA A 1 129 ? 17.692 -2.536 -4.920 1.00 94.12 129 ALA A C 1
ATOM 1012 O O . ALA A 1 129 ? 16.954 -2.643 -3.932 1.00 94.12 129 ALA A O 1
ATOM 1013 N N . GLN A 1 130 ? 18.971 -2.170 -4.828 1.00 92.94 130 GLN A N 1
ATOM 1014 C CA . GLN A 1 130 ? 19.652 -1.914 -3.551 1.00 92.94 130 GLN A CA 1
ATOM 1015 C C . GLN A 1 130 ? 19.486 -3.086 -2.559 1.00 92.94 130 GLN A C 1
ATOM 1017 O O . GLN A 1 130 ? 19.103 -2.877 -1.405 1.00 92.94 130 GLN A O 1
ATOM 1022 N N . ASP A 1 131 ? 19.679 -4.320 -3.044 1.00 91.12 131 ASP A N 1
ATOM 1023 C CA . ASP A 1 131 ? 19.553 -5.577 -2.282 1.00 91.12 131 ASP A CA 1
ATOM 1024 C C . ASP A 1 131 ? 18.181 -5.783 -1.612 1.00 91.12 131 ASP A C 1
ATOM 1026 O O . ASP A 1 131 ? 18.054 -6.404 -0.551 1.00 91.12 131 ASP A O 1
ATOM 1030 N N . ARG A 1 132 ? 17.122 -5.212 -2.198 1.00 90.81 132 ARG A N 1
ATOM 1031 C CA . ARG A 1 132 ? 15.754 -5.282 -1.671 1.00 90.81 132 ARG A CA 1
ATOM 1032 C C . ARG A 1 132 ? 14.741 -5.551 -2.770 1.00 90.81 132 ARG A C 1
ATOM 1034 O O . ARG A 1 132 ? 14.839 -5.008 -3.866 1.00 90.81 132 ARG A O 1
ATOM 1041 N N . HIS A 1 133 ? 13.704 -6.309 -2.418 1.00 91.50 133 HIS A N 1
ATOM 1042 C CA . HIS A 1 133 ? 12.498 -6.432 -3.229 1.00 91.50 133 HIS A CA 1
ATOM 1043 C C . HIS A 1 133 ? 11.553 -5.264 -2.964 1.00 91.50 133 HIS A C 1
ATOM 1045 O O . HIS A 1 133 ? 11.105 -5.045 -1.834 1.00 91.50 133 HIS A O 1
ATOM 1051 N N . TRP A 1 134 ? 11.197 -4.562 -4.028 1.00 92.69 134 TRP A N 1
ATOM 1052 C CA . TRP A 1 134 ? 10.243 -3.469 -4.013 1.00 92.69 134 TRP A CA 1
ATOM 1053 C C . TRP A 1 134 ? 8.909 -3.943 -4.569 1.00 92.69 134 TRP A C 1
ATOM 1055 O O . TRP A 1 134 ? 8.850 -4.703 -5.534 1.00 92.69 134 TRP A O 1
ATOM 1065 N N . VAL A 1 135 ? 7.828 -3.478 -3.949 1.00 93.94 135 VAL A N 1
ATOM 1066 C CA . VAL A 1 135 ? 6.462 -3.660 -4.439 1.00 93.94 135 VAL A CA 1
ATOM 1067 C C . VAL A 1 135 ? 5.804 -2.293 -4.437 1.00 93.94 135 VAL A C 1
ATOM 1069 O O . VAL A 1 135 ? 5.722 -1.648 -3.391 1.00 93.94 135 VAL A O 1
ATOM 1072 N N . VAL A 1 136 ? 5.356 -1.859 -5.609 1.00 94.56 136 VAL A N 1
ATOM 1073 C CA . VAL A 1 136 ? 4.747 -0.545 -5.817 1.00 94.56 136 VAL A CA 1
ATOM 1074 C C . VAL A 1 136 ? 3.356 -0.734 -6.398 1.00 94.56 136 VAL A C 1
ATOM 1076 O O . VAL A 1 136 ? 3.202 -1.405 -7.421 1.00 94.56 136 VAL A O 1
ATOM 1079 N N . VAL A 1 137 ? 2.344 -0.129 -5.774 1.00 94.94 137 VAL A N 1
ATOM 1080 C CA . VAL A 1 137 ? 0.991 -0.105 -6.344 1.00 94.94 137 VAL A CA 1
ATOM 1081 C C . VAL A 1 137 ? 0.925 0.912 -7.481 1.00 94.94 137 VAL A C 1
ATOM 1083 O O . VAL A 1 137 ? 1.247 2.093 -7.311 1.00 94.94 137 VAL A O 1
ATOM 1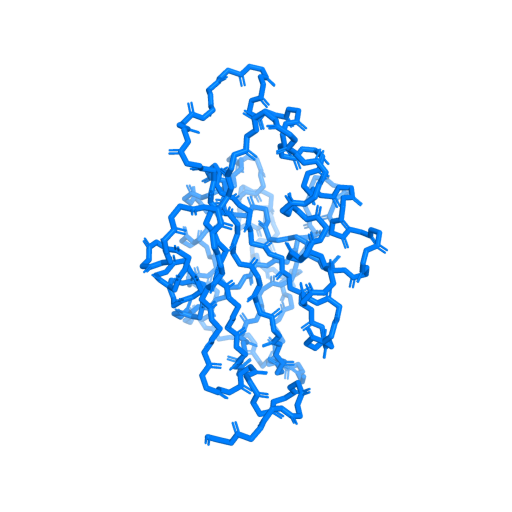086 N N . LEU A 1 138 ? 0.466 0.438 -8.635 1.00 94.00 138 LEU A N 1
ATOM 1087 C CA . LEU A 1 138 ? 0.222 1.212 -9.842 1.00 94.00 138 LEU A CA 1
ATOM 1088 C C . LEU A 1 138 ? -1.283 1.455 -9.999 1.00 94.00 138 LEU A C 1
ATOM 1090 O O . LEU A 1 138 ? -2.102 0.554 -9.812 1.00 94.00 138 LEU A O 1
ATOM 1094 N N . GLY A 1 139 ? -1.643 2.683 -10.367 1.00 92.25 139 GLY A N 1
ATOM 1095 C CA . GLY A 1 139 ? -3.034 3.098 -10.543 1.00 92.25 139 GLY A CA 1
ATOM 1096 C C . GLY A 1 139 ? -3.659 3.745 -9.298 1.00 92.25 139 GLY A C 1
ATOM 1097 O O . GLY A 1 139 ? -2.960 3.999 -8.317 1.00 92.25 139 GLY A O 1
ATOM 1098 N N . PRO A 1 140 ? -4.975 4.028 -9.346 1.00 95.06 140 PRO A N 1
ATOM 1099 C CA . PRO A 1 140 ? -5.656 4.942 -8.423 1.00 95.06 140 PRO A CA 1
ATOM 1100 C C . PRO A 1 140 ? -5.975 4.338 -7.048 1.00 95.06 140 PRO A C 1
ATOM 1102 O O . PRO A 1 140 ? -6.499 5.023 -6.169 1.00 95.06 140 PRO A O 1
ATOM 1105 N N . GLU A 1 141 ? -5.746 3.036 -6.855 1.00 95.94 141 GLU A N 1
ATOM 1106 C CA . GLU A 1 141 ? -6.188 2.336 -5.644 1.00 95.94 141 GLU A CA 1
ATOM 1107 C C . GLU A 1 141 ? -5.443 2.814 -4.391 1.00 95.94 141 GLU A C 1
ATOM 1109 O O . GLU A 1 141 ? -6.018 2.829 -3.299 1.00 95.94 141 GLU A O 1
ATOM 1114 N N . ARG A 1 142 ? -4.198 3.287 -4.543 1.00 94.31 142 ARG A N 1
ATOM 1115 C CA . ARG A 1 142 ? -3.460 3.945 -3.458 1.00 94.31 142 ARG A CA 1
ATOM 1116 C C . ARG A 1 142 ? -4.142 5.245 -3.048 1.00 94.31 142 ARG A C 1
ATOM 1118 O O . ARG A 1 142 ? -4.359 5.465 -1.859 1.00 94.31 142 ARG A O 1
ATOM 1125 N N . GLU A 1 143 ? -4.465 6.102 -4.009 1.00 95.06 143 GLU A N 1
ATOM 1126 C CA . GLU A 1 143 ? -5.092 7.400 -3.768 1.00 95.06 143 GLU A CA 1
ATOM 1127 C C . GLU A 1 143 ? -6.494 7.224 -3.171 1.00 95.06 143 GLU A C 1
ATOM 1129 O O . GLU A 1 143 ? -6.883 7.984 -2.288 1.00 95.06 143 GLU A O 1
ATOM 1134 N N . ARG A 1 144 ? -7.225 6.173 -3.562 1.00 97.19 144 ARG A N 1
ATOM 1135 C CA . ARG A 1 144 ? -8.504 5.799 -2.936 1.00 97.19 144 ARG A CA 1
ATOM 1136 C C . ARG A 1 144 ? -8.335 5.359 -1.483 1.00 97.19 144 ARG A C 1
ATOM 1138 O O . ARG A 1 144 ? -9.087 5.821 -0.627 1.00 97.19 144 ARG A O 1
ATOM 1145 N N . ALA A 1 145 ? -7.347 4.512 -1.185 1.00 97.31 145 ALA A N 1
ATOM 1146 C CA . ALA A 1 145 ? -7.045 4.114 0.192 1.00 97.31 145 ALA A CA 1
ATOM 1147 C C . ALA A 1 145 ? -6.633 5.322 1.054 1.00 97.31 145 ALA A C 1
ATOM 1149 O O . ALA A 1 145 ? -7.120 5.471 2.175 1.00 97.31 145 ALA A O 1
ATOM 1150 N N . ALA A 1 146 ? -5.801 6.214 0.506 1.00 95.75 146 ALA A N 1
ATOM 1151 C CA . ALA A 1 146 ? -5.399 7.460 1.154 1.00 95.75 146 ALA A CA 1
ATOM 1152 C C . ALA A 1 146 ? -6.589 8.403 1.382 1.00 95.75 146 ALA A C 1
ATOM 1154 O O . ALA A 1 146 ? -6.755 8.929 2.475 1.00 95.75 146 ALA A O 1
ATOM 1155 N N . SER A 1 147 ? -7.462 8.568 0.386 1.00 96.75 147 SER A N 1
ATOM 1156 C CA . SER A 1 147 ? -8.665 9.399 0.495 1.00 96.75 147 SER A CA 1
ATOM 1157 C C . SER A 1 147 ? -9.633 8.868 1.556 1.00 96.75 147 SER A C 1
ATOM 1159 O O . SER A 1 147 ? -10.180 9.648 2.332 1.00 96.75 147 SER A O 1
ATOM 1161 N N . LEU A 1 148 ? -9.806 7.544 1.654 1.00 97.62 148 LEU A N 1
ATOM 1162 C CA . LEU A 1 148 ? -10.580 6.935 2.739 1.00 97.62 148 LEU A CA 1
ATOM 1163 C C . LEU A 1 148 ? -9.970 7.242 4.107 1.00 97.62 148 LEU A C 1
ATOM 1165 O O . LEU A 1 148 ? -10.710 7.605 5.015 1.00 97.62 148 LEU A O 1
ATOM 1169 N N . ALA A 1 149 ? -8.646 7.123 4.248 1.00 96.69 149 ALA A N 1
ATOM 1170 C CA . ALA A 1 149 ? -7.962 7.476 5.489 1.00 96.69 149 ALA A CA 1
ATOM 1171 C C . ALA A 1 149 ? -8.183 8.954 5.832 1.00 96.69 149 ALA A C 1
ATOM 1173 O O . ALA A 1 149 ? -8.619 9.266 6.931 1.00 96.69 149 ALA A O 1
ATOM 1174 N N . TRP A 1 150 ? -7.973 9.855 4.873 1.00 94.94 150 TRP A N 1
ATOM 1175 C CA . TRP A 1 150 ? -8.126 11.295 5.071 1.00 94.94 150 TRP A CA 1
ATOM 1176 C C . TRP A 1 150 ? -9.532 11.698 5.535 1.00 94.94 150 TRP A C 1
ATOM 1178 O O . TRP A 1 150 ? -9.670 12.564 6.396 1.00 94.94 150 TRP A O 1
ATOM 1188 N N . ASN A 1 151 ? -10.560 11.040 4.992 1.00 95.94 151 ASN A N 1
ATOM 1189 C CA . ASN A 1 151 ? -11.964 11.283 5.325 1.00 95.94 151 ASN A CA 1
ATOM 1190 C C . ASN A 1 151 ? -12.428 10.575 6.611 1.00 95.94 151 ASN A C 1
ATOM 1192 O O . ASN A 1 151 ? -13.568 10.770 7.038 1.00 95.94 151 ASN A O 1
ATOM 1196 N N . ALA A 1 152 ? -11.596 9.727 7.222 1.00 96.12 152 ALA A N 1
ATOM 1197 C CA . ALA A 1 152 ? -11.908 9.140 8.516 1.00 96.12 152 ALA A CA 1
ATOM 1198 C C . ALA A 1 152 ? -11.760 10.193 9.624 1.00 96.12 152 ALA A C 1
ATOM 1200 O O . ALA A 1 152 ? -10.872 11.044 9.584 1.00 96.12 152 ALA A O 1
ATOM 1201 N N . ALA A 1 153 ? -12.610 10.107 10.650 1.00 93.12 153 ALA A N 1
ATOM 1202 C CA . ALA A 1 153 ? -12.417 10.899 11.859 1.00 93.12 153 ALA A CA 1
ATOM 1203 C C . ALA A 1 153 ? -11.060 10.578 12.515 1.00 93.12 153 ALA A C 1
ATOM 1205 O O . ALA A 1 153 ? -10.502 9.491 12.335 1.00 93.12 153 ALA A O 1
ATOM 1206 N N . ALA A 1 154 ? -10.558 11.519 13.313 1.00 87.50 154 ALA A N 1
ATOM 1207 C CA . ALA A 1 154 ? -9.367 11.328 14.129 1.00 87.50 154 ALA A CA 1
ATOM 1208 C C . ALA A 1 154 ? -9.454 10.027 14.959 1.00 87.50 154 ALA A C 1
ATOM 1210 O O . ALA A 1 154 ? -10.465 9.754 15.613 1.00 87.50 154 ALA A O 1
ATOM 1211 N N . GLY A 1 155 ? -8.420 9.190 14.883 1.00 90.19 155 GLY A N 1
ATOM 1212 C CA . GLY A 1 155 ? -8.307 7.904 15.567 1.00 90.19 155 GLY A CA 1
ATOM 1213 C C . GLY A 1 155 ? -9.293 6.840 15.079 1.00 90.19 155 GLY A C 1
ATOM 1214 O O . GLY A 1 155 ? -9.445 5.797 15.732 1.00 90.19 155 GLY A O 1
ATOM 1215 N N . ALA A 1 156 ? -9.995 7.091 13.972 1.00 94.38 156 ALA A N 1
ATOM 1216 C CA . ALA A 1 156 ? -10.986 6.196 13.396 1.00 94.38 156 ALA A CA 1
ATOM 1217 C C . ALA A 1 156 ? -10.464 5.497 12.134 1.00 94.38 156 ALA A C 1
ATOM 1219 O O . ALA A 1 156 ? -9.395 5.799 11.599 1.00 94.38 156 ALA A O 1
ATOM 1220 N N . MET A 1 157 ? -11.255 4.537 11.651 1.00 96.06 157 MET A N 1
ATOM 1221 C CA . MET A 1 157 ? -11.028 3.924 10.349 1.00 96.06 157 MET A CA 1
ATOM 1222 C C . MET A 1 157 ? -12.234 4.090 9.434 1.00 96.06 157 MET A C 1
ATOM 1224 O O . MET A 1 157 ? -13.378 3.938 9.866 1.00 96.06 157 MET A O 1
ATOM 1228 N N . ALA A 1 158 ? -11.965 4.324 8.156 1.00 97.38 158 ALA A N 1
ATOM 1229 C CA . ALA A 1 158 ? -12.932 4.229 7.081 1.00 97.38 158 ALA A CA 1
ATOM 1230 C C . ALA A 1 158 ? -12.680 2.944 6.285 1.00 97.38 158 ALA A C 1
ATOM 1232 O O . ALA A 1 158 ? -11.559 2.638 5.880 1.00 97.38 158 ALA A O 1
ATOM 1233 N N . VAL A 1 159 ? -13.746 2.184 6.045 1.00 97.50 159 VAL A N 1
ATOM 1234 C CA . VAL A 1 159 ? -13.696 0.900 5.338 1.00 97.50 159 VAL A CA 1
ATOM 1235 C C . VAL A 1 159 ? -14.618 0.982 4.132 1.00 97.50 159 VAL A C 1
ATOM 1237 O O . VAL A 1 159 ? -15.817 1.230 4.300 1.00 97.50 159 VAL A O 1
ATOM 1240 N N . CYS A 1 160 ? -14.075 0.774 2.930 1.00 96.75 160 CYS A N 1
ATOM 1241 C CA . CYS A 1 160 ? -14.877 0.814 1.706 1.00 96.75 160 CYS A CA 1
ATOM 1242 C C . CYS A 1 160 ? -15.908 -0.337 1.660 1.00 96.75 160 CYS A C 1
ATOM 1244 O O . CYS A 1 160 ? -15.704 -1.372 2.308 1.00 96.75 160 CYS A O 1
ATOM 1246 N N . PRO A 1 161 ? -16.987 -0.223 0.862 1.00 96.94 161 PRO A N 1
ATOM 1247 C CA . PRO A 1 161 ? -18.008 -1.270 0.766 1.00 96.94 161 PRO A CA 1
ATOM 1248 C C . PRO A 1 161 ? -17.458 -2.645 0.360 1.00 96.94 161 PRO A C 1
ATOM 1250 O O . PRO A 1 161 ? -17.874 -3.663 0.909 1.00 96.94 161 PRO A O 1
ATOM 1253 N N . ALA A 1 162 ? -16.491 -2.693 -0.563 1.00 96.56 162 ALA A N 1
ATOM 1254 C CA . ALA A 1 162 ? -15.866 -3.949 -0.978 1.00 96.56 162 ALA A CA 1
ATOM 1255 C C . ALA A 1 162 ? -15.111 -4.620 0.180 1.00 96.56 162 ALA A C 1
ATOM 1257 O O . ALA A 1 162 ? -15.273 -5.817 0.407 1.00 96.56 162 ALA A O 1
ATOM 1258 N N . SER A 1 163 ? -14.369 -3.838 0.971 1.00 96.06 163 SER A N 1
ATOM 1259 C CA . SER A 1 163 ? -13.692 -4.321 2.177 1.00 96.06 163 SER A CA 1
ATOM 1260 C C . SER A 1 163 ? -14.687 -4.846 3.217 1.00 96.06 163 SER A C 1
ATOM 1262 O O . SER A 1 163 ? -14.436 -5.892 3.805 1.00 96.06 163 SER A O 1
ATOM 1264 N N . ARG A 1 164 ? -15.833 -4.176 3.429 1.00 96.06 164 ARG A N 1
ATOM 1265 C CA . ARG A 1 164 ? -16.877 -4.646 4.367 1.00 96.06 164 ARG A CA 1
ATOM 1266 C C . ARG A 1 164 ? -17.436 -6.009 3.962 1.00 96.06 164 ARG A C 1
ATOM 1268 O O . ARG A 1 164 ? -17.476 -6.915 4.790 1.00 96.06 164 ARG A O 1
ATOM 1275 N N . ARG A 1 165 ? -17.774 -6.179 2.679 1.00 96.25 165 ARG A N 1
ATOM 1276 C CA . ARG A 1 165 ? -18.232 -7.470 2.137 1.00 96.25 165 ARG A CA 1
ATOM 1277 C C . ARG A 1 165 ? -17.177 -8.559 2.297 1.00 96.25 165 ARG A C 1
ATOM 1279 O O . ARG A 1 165 ? -17.492 -9.653 2.747 1.00 96.25 165 ARG A O 1
ATOM 1286 N N . ALA A 1 166 ? -15.917 -8.250 1.991 1.00 93.75 166 ALA A N 1
ATOM 1287 C CA . ALA A 1 166 ? -14.815 -9.202 2.121 1.00 93.75 166 ALA A CA 1
ATOM 1288 C C . ALA A 1 166 ? -14.516 -9.587 3.589 1.00 93.75 166 ALA A C 1
ATOM 1290 O O . ALA A 1 166 ? -13.928 -10.636 3.852 1.00 93.75 166 ALA A O 1
ATOM 1291 N N . LEU A 1 167 ? -14.942 -8.759 4.549 1.00 94.75 167 LEU A N 1
ATOM 1292 C CA . LEU A 1 167 ? -14.905 -9.038 5.987 1.00 94.75 167 LEU A CA 1
ATOM 1293 C C . LEU A 1 167 ? -16.143 -9.798 6.498 1.00 94.75 167 LEU A C 1
ATOM 1295 O O . LEU A 1 167 ? -16.165 -10.167 7.669 1.00 94.75 167 LEU A O 1
ATOM 1299 N N . GLY A 1 168 ? -17.150 -10.041 5.652 1.00 91.50 168 GLY A N 1
ATOM 1300 C CA . GLY A 1 168 ? -18.403 -10.694 6.037 1.00 91.50 168 GLY A CA 1
ATOM 1301 C C . GLY A 1 168 ? -19.400 -9.781 6.759 1.00 91.50 168 GLY A C 1
ATOM 1302 O O . GLY A 1 168 ? -20.335 -10.282 7.377 1.00 91.50 168 GLY A O 1
ATOM 1303 N N . ALA A 1 169 ? -19.218 -8.457 6.708 1.00 76.50 169 ALA A N 1
ATOM 1304 C CA . ALA A 1 169 ? -20.204 -7.524 7.244 1.00 76.50 169 ALA A CA 1
ATOM 1305 C C . ALA A 1 169 ? -21.413 -7.415 6.289 1.00 76.50 169 ALA A C 1
ATOM 1307 O O . ALA A 1 169 ? -21.209 -7.401 5.068 1.00 76.50 169 ALA A O 1
ATOM 1308 N N . PRO A 1 170 ? -22.651 -7.324 6.815 1.00 64.94 170 PRO A N 1
ATOM 1309 C CA . PRO A 1 170 ? -23.830 -7.075 5.992 1.00 64.94 170 PRO A CA 1
ATOM 1310 C C . PRO A 1 170 ? -23.672 -5.752 5.229 1.00 64.94 170 PRO A C 1
ATOM 1312 O O . PRO A 1 170 ? -23.013 -4.825 5.711 1.00 64.94 170 PRO A O 1
ATOM 1315 N N . ALA A 1 171 ? -24.209 -5.727 4.007 1.00 58.25 171 ALA A N 1
ATOM 1316 C CA . ALA A 1 171 ? -24.114 -4.592 3.089 1.00 58.25 171 ALA A CA 1
ATOM 1317 C C . ALA A 1 171 ? -24.826 -3.347 3.631 1.00 58.25 171 ALA A C 1
ATOM 1319 O O . ALA A 1 171 ? -25.910 -3.510 4.232 1.00 58.25 171 ALA A O 1
#

Mean predicted aligned error: 3.84 Å

pLDDT: mean 92.34, std 6.59, range [58.25, 98.5]

Radius of gyration: 16.0 Å; Cα contacts (8 Å, |Δi|>4): 336; chains: 1; bounding box: 45×29×45 Å

Secondary structure (DSSP, 8-state):
-EEP--HHHHHHHHHHHHHHS-HHHHIIIIIISTTTT-EEEEEEEEEEEEEESS---THHHHHHHHHHHHHHHHTT-EEEGGGTTSEEEEESSHHHHHHHHHHHHHH-TT--EEEEEEEEEEEEEEEEETTEEEEEEESTHHHHHHHHHHTSPTT-EEE-HHHHHHTT---

Organism: NCBI:txid2728837

Sequence (171 aa):
MALASTPALLEALAIRVRRCLPLAVWQEVFERQRGCNVLFEEHHLTLLHADPEDPVTGPEAALLQQGLRALATSYHGKSDYSAAPSSLTLFRHPQRALRMATALRQRVQDMRFRVGIHTAPCHLGIFEAQDRHWVVVLGPERERAASLAWNAAAGAMAVCPASRRALGAPA

Foldseek 3Di:
DWDPDDPVQVVLVLVLCVQQHDPQQSCVCCVVVVVVFKIKDKDWKKKKKKDWPDDDDDPVLVVVVVVLCVLLVVLPWDWQRSDPSITITIGNALVSSVVSLVCQLVVCPPIWIQMFIFTGIWMWIWGDDPNDIHIHTGDCRVVVRVVQSVPAPINGYGYDPVSCVSVVHDD

Solvent-accessible surface area (backbone atoms only — not comparable to full-atom values): 9138 Å² total; per-residue (Å²): 84,82,45,83,88,41,75,67,60,53,49,54,46,51,56,48,38,61,75,42,44,60,66,68,49,36,44,45,36,52,68,72,48,62,48,75,68,57,46,37,35,45,44,68,33,27,34,34,19,41,36,62,73,65,89,68,62,73,73,60,33,55,53,50,53,51,50,53,46,54,49,33,51,76,47,68,28,48,66,30,72,58,38,68,95,39,47,34,33,40,18,83,46,50,64,38,44,52,51,47,54,56,45,52,68,66,72,37,87,90,52,49,39,14,26,4,36,30,43,47,82,38,40,32,45,33,36,69,46,92,97,36,83,45,49,41,82,49,70,66,66,59,59,50,12,45,50,34,9,69,72,22,53,89,63,32,71,29,68,39,72,58,34,38,50,71,64,70,44,84,132